Protein AF-A0A8T1T739-F1 (afdb_monomer_lite)

Organism: Chelydra serpentina (NCBI:txid8475)

pLDDT: mean 84.71, std 12.92, range [45.31, 94.88]

Foldseek 3Di:
DDPDPLVVLLVVLVVLCVVPVPLCPVVLVCLVPPPPDPVSSVSNNVSSVVSSVVD

Sequence (55 aa):
MSGCHNCVWIAYVEELQKHYQDGGEQALAAVEKHIEDENIKMILKMEIRFRMKKD

InterPro domains:
  IPR019180 Oxidoreductase-like, N-terminal [PF09791] (1-20)
  IPR039251 Oxidoreductase-like domain-containing protein 1 [PTHR21193] (1-55)

Structure (mmCIF, N/CA/C/O backbone):
data_AF-A0A8T1T739-F1
#
_entry.id   AF-A0A8T1T739-F1
#
loop_
_atom_site.group_PDB
_atom_site.id
_atom_site.type_symbol
_atom_site.label_atom_id
_atom_site.label_alt_id
_atom_site.label_comp_id
_atom_site.label_asym_id
_atom_site.label_entity_id
_atom_site.label_seq_id
_atom_site.pdbx_PDB_ins_code
_atom_site.Cartn_x
_atom_site.Cartn_y
_atom_site.Cartn_z
_atom_site.occupancy
_atom_site.B_iso_or_equiv
_atom_site.auth_seq_id
_atom_site.auth_comp_id
_atom_site.auth_asym_id
_atom_site.auth_atom_id
_atom_site.pdbx_PDB_model_num
ATOM 1 N N . MET A 1 1 ? 4.887 21.984 -2.392 1.00 47.84 1 MET A N 1
ATOM 2 C CA . MET A 1 1 ? 4.917 20.664 -3.054 1.00 47.84 1 MET A CA 1
ATOM 3 C C . MET A 1 1 ? 6.322 20.106 -2.894 1.00 47.84 1 MET A C 1
ATOM 5 O O . MET A 1 1 ? 7.212 20.497 -3.636 1.00 47.84 1 MET A O 1
ATOM 9 N N . SER A 1 2 ? 6.576 19.332 -1.837 1.00 45.31 2 SER A N 1
ATOM 10 C CA . SER A 1 2 ? 7.902 18.752 -1.589 1.00 45.31 2 SER A CA 1
ATOM 11 C C . SER A 1 2 ? 8.176 17.661 -2.626 1.00 45.31 2 SER A C 1
ATOM 13 O O . SER A 1 2 ? 7.467 16.663 -2.663 1.00 45.31 2 SER A O 1
ATOM 15 N N . GLY A 1 3 ? 9.170 17.863 -3.490 1.00 48.91 3 GLY A N 1
ATOM 16 C CA . GLY A 1 3 ? 9.578 16.916 -4.532 1.00 48.91 3 GLY A CA 1
ATOM 17 C C . GLY A 1 3 ? 10.425 15.758 -3.997 1.00 48.91 3 GLY A C 1
ATOM 18 O O . GLY A 1 3 ? 11.572 15.604 -4.398 1.00 48.91 3 GLY A O 1
ATOM 19 N N . CYS A 1 4 ? 9.886 14.961 -3.075 1.00 64.81 4 CYS A N 1
ATOM 20 C CA . CYS A 1 4 ? 10.506 13.716 -2.618 1.00 64.81 4 CYS A CA 1
ATOM 21 C C . CYS A 1 4 ? 9.782 12.522 -3.265 1.00 64.81 4 CYS A C 1
ATOM 23 O O . CYS A 1 4 ? 8.566 12.553 -3.439 1.00 64.81 4 CYS A O 1
ATOM 25 N N . HIS A 1 5 ? 10.519 11.467 -3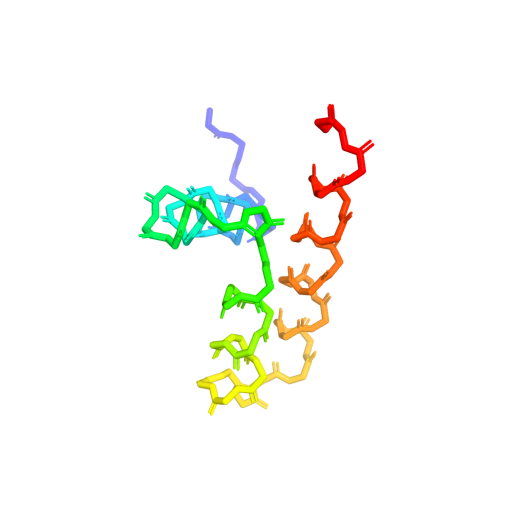.627 1.00 60.00 5 HIS A N 1
ATOM 26 C CA . HIS A 1 5 ? 9.970 10.267 -4.277 1.00 60.00 5 HIS A CA 1
ATOM 27 C C . HIS A 1 5 ? 8.805 9.647 -3.478 1.00 60.00 5 HIS A C 1
ATOM 29 O O . HIS A 1 5 ? 7.830 9.170 -4.051 1.00 60.00 5 HIS A O 1
ATOM 35 N N . ASN A 1 6 ? 8.845 9.756 -2.148 1.00 66.56 6 ASN A N 1
ATOM 36 C CA . ASN A 1 6 ? 7.792 9.250 -1.265 1.00 66.56 6 ASN A CA 1
ATOM 37 C C . ASN A 1 6 ? 6.491 10.064 -1.353 1.00 66.56 6 ASN A C 1
ATOM 39 O O . ASN A 1 6 ? 5.426 9.543 -1.044 1.00 66.56 6 ASN A O 1
ATOM 43 N N . CYS A 1 7 ? 6.543 11.324 -1.795 1.00 77.25 7 CYS A N 1
ATOM 44 C CA . CYS A 1 7 ? 5.368 12.194 -1.882 1.00 77.25 7 CYS A CA 1
ATOM 45 C C . CYS A 1 7 ? 4.374 11.728 -2.952 1.00 77.25 7 CYS A C 1
ATOM 47 O O . CYS A 1 7 ? 3.171 11.909 -2.781 1.00 77.25 7 CYS A O 1
ATOM 49 N N . VAL A 1 8 ? 4.867 11.105 -4.028 1.00 85.25 8 VAL A N 1
ATOM 50 C CA . VAL A 1 8 ? 4.019 10.523 -5.080 1.00 85.25 8 VAL A CA 1
ATOM 51 C C . VAL A 1 8 ? 3.255 9.316 -4.534 1.00 85.25 8 VAL A C 1
ATOM 53 O O . VAL A 1 8 ? 2.050 9.204 -4.735 1.00 85.25 8 VAL A O 1
ATOM 56 N N . TRP A 1 9 ? 3.931 8.453 -3.773 1.00 87.75 9 TRP A N 1
ATOM 57 C CA . TRP A 1 9 ? 3.317 7.267 -3.174 1.00 87.75 9 TRP A CA 1
ATOM 58 C C . TRP A 1 9 ? 2.327 7.606 -2.063 1.00 87.75 9 TRP A C 1
ATOM 60 O O . TRP A 1 9 ? 1.301 6.946 -1.939 1.00 87.75 9 TRP A O 1
ATOM 70 N N . ILE A 1 10 ? 2.584 8.674 -1.307 1.00 86.50 10 ILE A N 1
ATOM 71 C CA . ILE A 1 10 ? 1.628 9.213 -0.337 1.00 86.50 10 ILE A CA 1
ATOM 72 C C . ILE A 1 10 ? 0.327 9.638 -1.031 1.00 86.50 10 ILE A C 1
ATOM 74 O O . ILE A 1 10 ? -0.747 9.208 -0.617 1.00 86.50 10 ILE A O 1
ATOM 78 N N . ALA A 1 11 ? 0.417 10.433 -2.103 1.00 88.06 11 ALA A N 1
ATOM 79 C CA . ALA A 1 11 ? -0.762 10.867 -2.853 1.00 88.06 11 ALA A CA 1
ATOM 80 C C . ALA A 1 11 ? -1.512 9.674 -3.468 1.00 88.06 11 ALA A C 1
ATOM 82 O O . ALA A 1 11 ? -2.736 9.599 -3.385 1.00 88.06 11 ALA A O 1
ATOM 83 N N . TYR A 1 12 ? -0.776 8.696 -4.001 1.00 90.19 12 TYR A N 1
ATOM 84 C CA . TYR A 1 12 ? -1.358 7.460 -4.514 1.00 90.19 12 TYR A CA 1
ATOM 85 C C . TYR A 1 12 ? -2.135 6.688 -3.435 1.00 90.19 12 TYR A C 1
ATOM 87 O O . TYR A 1 12 ? -3.260 6.260 -3.675 1.00 90.19 12 TYR A O 1
ATOM 95 N N . VAL A 1 13 ? -1.582 6.539 -2.224 1.00 90.44 13 VAL A N 1
ATOM 96 C CA . VAL A 1 13 ? -2.284 5.878 -1.108 1.00 90.44 13 VAL A CA 1
ATOM 97 C C . VAL A 1 13 ? -3.536 6.652 -0.693 1.00 90.44 13 VAL A C 1
ATOM 99 O O . VAL A 1 13 ? -4.556 6.036 -0.397 1.00 90.44 13 VAL A O 1
ATOM 102 N N . GLU A 1 14 ? -3.498 7.985 -0.709 1.00 88.62 14 GLU A N 1
ATOM 103 C CA . GLU A 1 14 ? -4.671 8.820 -0.423 1.00 88.62 14 GLU A CA 1
ATOM 104 C C . GLU A 1 14 ? -5.794 8.621 -1.445 1.00 88.62 14 GLU A C 1
ATOM 106 O O . GLU A 1 14 ? -6.966 8.539 -1.074 1.00 88.62 14 GLU A O 1
ATOM 111 N N . GLU A 1 15 ? -5.457 8.516 -2.727 1.00 90.75 15 GLU A N 1
ATOM 112 C CA . GLU A 1 15 ? -6.423 8.200 -3.783 1.00 90.75 15 GLU A CA 1
ATOM 113 C C . GLU A 1 15 ? -6.967 6.776 -3.641 1.00 90.75 15 GLU A C 1
ATOM 115 O O . GLU A 1 15 ? -8.176 6.559 -3.740 1.00 90.75 15 GLU A O 1
ATOM 120 N N . LEU A 1 16 ? -6.096 5.817 -3.321 1.00 89.88 16 LEU A N 1
ATOM 121 C CA . LEU A 1 16 ? -6.464 4.420 -3.115 1.00 89.88 16 LEU A CA 1
ATOM 122 C C . LEU A 1 16 ? -7.435 4.253 -1.934 1.00 89.88 16 LEU A C 1
ATOM 124 O O . LEU A 1 16 ? -8.417 3.521 -2.037 1.00 89.88 16 LEU A O 1
ATOM 128 N N . GLN A 1 17 ? -7.212 4.974 -0.832 1.00 86.00 17 GLN A N 1
ATOM 129 C CA . GLN A 1 17 ? -8.115 4.975 0.323 1.00 86.00 17 GLN A CA 1
ATOM 130 C C . GLN A 1 17 ? -9.473 5.608 0.005 1.00 86.00 17 GLN A C 1
ATOM 132 O O . GLN A 1 17 ? -10.505 5.078 0.416 1.00 86.00 17 GLN A O 1
ATOM 137 N N . LYS A 1 18 ? -9.498 6.701 -0.770 1.00 87.75 18 LYS A N 1
ATOM 138 C CA . LYS A 1 18 ? -10.754 7.314 -1.239 1.00 87.75 18 LYS A CA 1
ATOM 139 C C . LYS A 1 18 ? -11.554 6.388 -2.151 1.00 87.75 18 LYS A C 1
ATOM 141 O O . LYS A 1 18 ? -12.778 6.499 -2.173 1.00 87.75 18 LYS A O 1
ATOM 146 N N . HIS A 1 19 ? -10.873 5.526 -2.906 1.00 89.25 19 HIS A N 1
ATOM 147 C CA . HIS A 1 19 ? -11.507 4.567 -3.802 1.00 89.25 19 HIS A CA 1
ATOM 148 C C . HIS A 1 19 ? -12.171 3.416 -3.040 1.00 89.25 19 HIS A C 1
ATOM 150 O O . HIS A 1 19 ? -13.328 3.108 -3.312 1.00 89.25 19 HIS A O 1
ATOM 156 N N . TYR A 1 20 ? -11.465 2.805 -2.082 1.00 87.75 20 TYR A N 1
ATOM 157 C CA . TYR A 1 20 ? -11.965 1.615 -1.389 1.00 87.75 20 TYR A CA 1
ATOM 158 C C . TYR A 1 20 ? -12.841 1.908 -0.161 1.00 87.75 20 TYR A C 1
ATOM 160 O O . TYR A 1 20 ? -13.739 1.122 0.118 1.00 87.75 20 TYR A O 1
ATOM 168 N N . GLN A 1 21 ? -12.631 3.030 0.545 1.00 81.38 21 GLN A N 1
ATOM 169 C CA . GLN A 1 21 ? -13.442 3.484 1.698 1.00 81.38 21 GLN A CA 1
ATOM 170 C C . GLN A 1 21 ? -13.706 2.425 2.787 1.00 81.38 21 GLN A C 1
ATOM 172 O O . GLN A 1 21 ? -14.669 2.516 3.542 1.00 81.38 21 GLN A O 1
ATOM 177 N N . ASP A 1 22 ? -12.840 1.424 2.888 1.00 82.56 22 ASP A N 1
ATOM 178 C CA . ASP A 1 22 ? -13.000 0.234 3.725 1.00 82.56 22 ASP A CA 1
ATOM 179 C C . ASP A 1 22 ? -12.002 0.205 4.890 1.00 82.56 22 ASP A C 1
ATOM 181 O O . ASP A 1 22 ? -11.728 -0.840 5.474 1.00 82.56 22 ASP A O 1
ATOM 185 N N . GLY A 1 23 ? -11.392 1.352 5.187 1.00 78.75 23 GLY A N 1
ATOM 186 C CA . GLY A 1 23 ? -10.318 1.444 6.167 1.00 78.75 23 GLY A CA 1
ATOM 187 C C . GLY A 1 23 ? -8.985 0.868 5.684 1.00 78.75 23 GLY A C 1
ATOM 188 O O . GLY A 1 23 ? -8.064 0.810 6.482 1.00 78.75 23 GLY A O 1
ATOM 189 N N . GLY A 1 24 ? -8.826 0.488 4.407 1.00 86.06 24 GLY A N 1
ATOM 190 C CA . GLY A 1 24 ? -7.528 0.171 3.797 1.00 86.06 24 GLY A CA 1
ATOM 191 C C . GLY A 1 24 ? -7.224 -1.315 3.568 1.00 86.06 24 GLY A C 1
ATOM 192 O O . GLY A 1 24 ? -6.118 -1.634 3.123 1.00 86.06 24 GLY A O 1
ATOM 193 N N . GLU A 1 25 ? -8.162 -2.230 3.819 1.00 90.44 25 GLU A N 1
ATOM 194 C CA . GLU A 1 25 ? -7.951 -3.671 3.601 1.00 90.44 25 GLU A CA 1
ATOM 195 C C . GLU A 1 25 ? -7.847 -4.030 2.110 1.00 90.44 25 GLU A C 1
ATOM 197 O O . GLU A 1 25 ? -6.885 -4.675 1.680 1.00 90.44 25 GLU A O 1
ATOM 202 N N . GLN A 1 26 ? -8.782 -3.557 1.288 1.00 91.38 26 GLN A N 1
ATOM 203 C CA . GLN A 1 26 ? -8.754 -3.736 -0.163 1.00 91.38 26 GLN A CA 1
ATOM 204 C C . GLN A 1 26 ? -7.597 -2.964 -0.793 1.00 91.38 26 GLN A C 1
ATOM 206 O O . GLN A 1 26 ? -6.990 -3.452 -1.745 1.00 91.38 26 GLN A O 1
ATOM 211 N N . ALA A 1 27 ? -7.212 -1.818 -0.222 1.00 92.56 27 ALA A N 1
ATOM 212 C CA . ALA A 1 27 ? -6.012 -1.097 -0.637 1.00 92.56 27 ALA A CA 1
ATOM 213 C C . ALA A 1 27 ? -4.746 -1.961 -0.462 1.00 92.56 27 ALA A C 1
ATOM 215 O O . ALA A 1 27 ? -3.918 -2.032 -1.372 1.00 9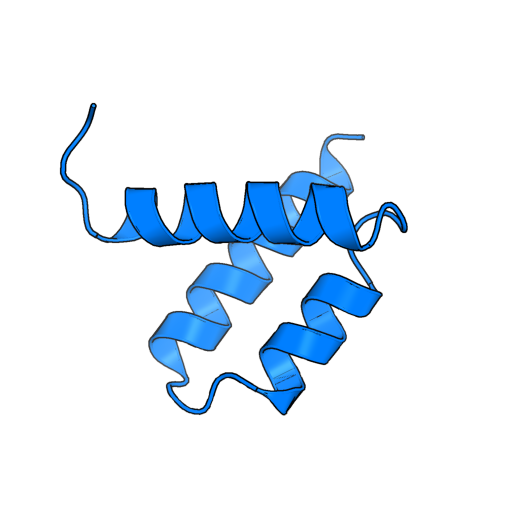2.56 27 ALA A O 1
ATOM 216 N N . LEU A 1 28 ? -4.613 -2.680 0.661 1.00 93.88 28 LEU A N 1
ATOM 217 C CA . LEU A 1 28 ? -3.508 -3.621 0.884 1.00 93.88 28 LEU A CA 1
ATOM 218 C C . LEU A 1 28 ? -3.535 -4.793 -0.102 1.00 93.88 28 LEU A C 1
ATOM 220 O O . LEU A 1 28 ? -2.493 -5.140 -0.660 1.00 93.88 28 LEU A O 1
ATOM 224 N N . ALA A 1 29 ? -4.707 -5.386 -0.336 1.00 94.12 29 ALA A N 1
ATOM 225 C CA . ALA A 1 29 ? -4.856 -6.495 -1.278 1.00 94.12 29 ALA A CA 1
ATOM 226 C C . ALA A 1 29 ? -4.532 -6.074 -2.722 1.00 94.12 29 ALA A C 1
ATOM 228 O O . ALA A 1 29 ? -3.860 -6.805 -3.451 1.00 94.12 29 ALA A O 1
ATOM 229 N N . ALA A 1 30 ? -4.962 -4.877 -3.128 1.00 92.25 30 ALA A N 1
ATOM 230 C CA . ALA A 1 30 ? -4.674 -4.320 -4.442 1.00 92.25 30 ALA A CA 1
ATOM 231 C C . ALA A 1 30 ? -3.173 -4.074 -4.633 1.00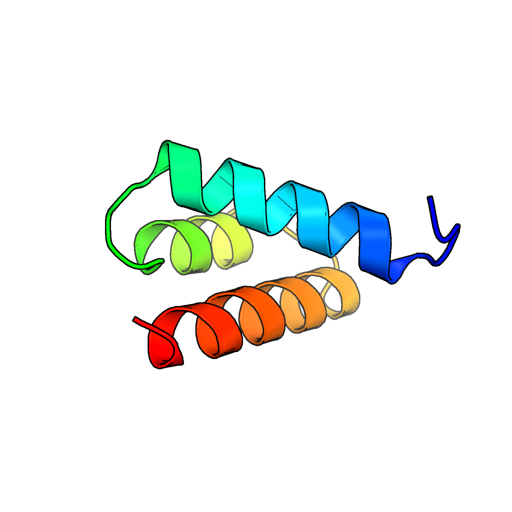 92.25 30 ALA A C 1
ATOM 233 O O . ALA A 1 30 ? -2.622 -4.441 -5.669 1.00 92.25 30 ALA A O 1
ATOM 234 N N . VAL A 1 31 ? -2.500 -3.514 -3.623 1.00 93.56 31 VAL A N 1
ATOM 235 C CA . VAL A 1 31 ? -1.045 -3.312 -3.652 1.00 93.56 31 VAL A CA 1
ATOM 236 C C . VAL A 1 31 ? -0.302 -4.644 -3.760 1.00 93.56 31 VAL A C 1
ATOM 238 O O . VAL A 1 31 ? 0.619 -4.758 -4.562 1.00 93.56 31 VAL A O 1
ATOM 241 N N . GLU A 1 32 ? -0.720 -5.670 -3.016 1.00 94.00 32 GLU A N 1
ATOM 242 C CA . GLU A 1 32 ? -0.101 -7.000 -3.086 1.00 94.00 32 GLU A CA 1
ATOM 243 C C . GLU A 1 32 ? -0.250 -7.642 -4.471 1.00 94.00 32 GLU A C 1
ATOM 245 O O . GLU A 1 32 ? 0.683 -8.264 -4.973 1.00 94.00 32 GLU A O 1
ATOM 250 N N . LYS A 1 33 ? -1.421 -7.476 -5.093 1.00 94.88 33 LYS A N 1
ATOM 251 C CA . LYS A 1 33 ? -1.751 -8.094 -6.378 1.00 94.88 33 LYS A CA 1
ATOM 252 C C . LYS A 1 33 ? -1.131 -7.379 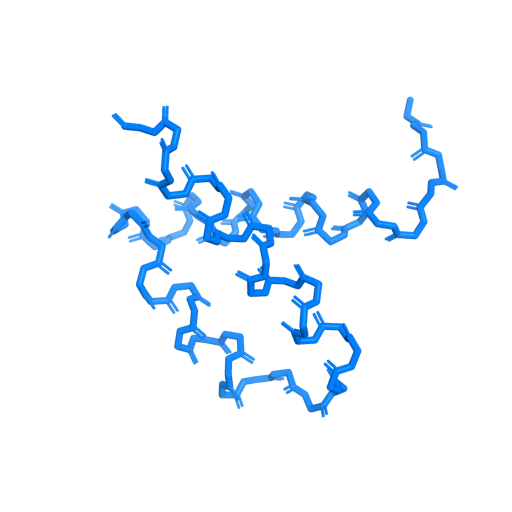-7.579 1.00 94.88 33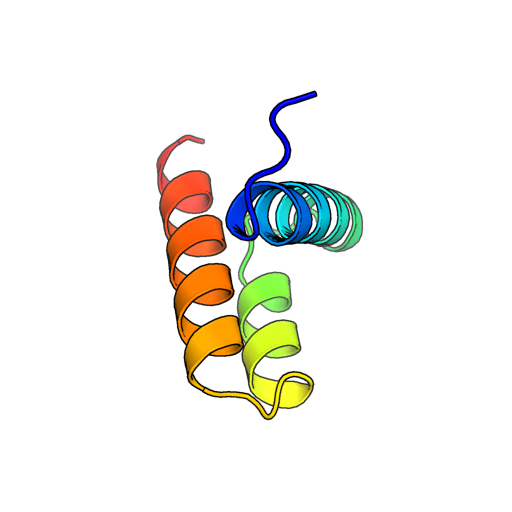 LYS A C 1
ATOM 254 O O . LYS A 1 33 ? -0.815 -8.040 -8.563 1.00 94.88 33 LYS A O 1
ATOM 259 N N . HIS A 1 34 ? -1.039 -6.051 -7.540 1.00 93.00 34 HIS A N 1
ATOM 260 C CA . HIS A 1 34 ? -0.741 -5.241 -8.727 1.00 93.00 34 HIS A CA 1
ATOM 261 C C . HIS A 1 34 ? 0.647 -4.601 -8.732 1.00 93.00 34 HIS A C 1
ATOM 263 O O . HIS A 1 34 ? 1.083 -4.143 -9.786 1.00 93.00 34 HIS A O 1
ATOM 269 N N . ILE A 1 35 ? 1.342 -4.547 -7.594 1.00 93.06 35 ILE A N 1
ATOM 270 C CA . ILE A 1 35 ? 2.677 -3.950 -7.511 1.00 93.06 35 ILE A CA 1
ATOM 271 C C . ILE A 1 35 ? 3.720 -5.065 -7.478 1.00 93.06 35 ILE A C 1
ATOM 273 O O . ILE A 1 35 ? 3.771 -5.846 -6.533 1.00 93.06 35 ILE A O 1
ATOM 277 N N . GLU A 1 36 ? 4.557 -5.128 -8.510 1.00 94.56 36 GLU A N 1
ATOM 278 C CA . GLU A 1 36 ? 5.627 -6.130 -8.622 1.00 94.56 36 GLU A CA 1
ATOM 279 C C . GLU A 1 36 ? 6.930 -5.679 -7.949 1.00 94.56 36 GLU A C 1
ATOM 281 O O . GLU A 1 36 ? 7.683 -6.503 -7.438 1.00 94.56 36 GLU A O 1
ATOM 286 N N . ASP A 1 37 ? 7.198 -4.370 -7.919 1.00 94.56 37 ASP A N 1
ATOM 287 C CA . ASP A 1 37 ? 8.383 -3.829 -7.254 1.00 94.56 37 ASP A CA 1
ATOM 288 C C . ASP A 1 37 ? 8.225 -3.918 -5.729 1.00 94.56 37 ASP A C 1
ATOM 290 O O . ASP A 1 37 ? 7.388 -3.244 -5.120 1.00 94.56 37 ASP A O 1
ATOM 294 N N . GLU A 1 38 ? 9.053 -4.752 -5.105 1.00 93.25 38 GLU A N 1
ATOM 295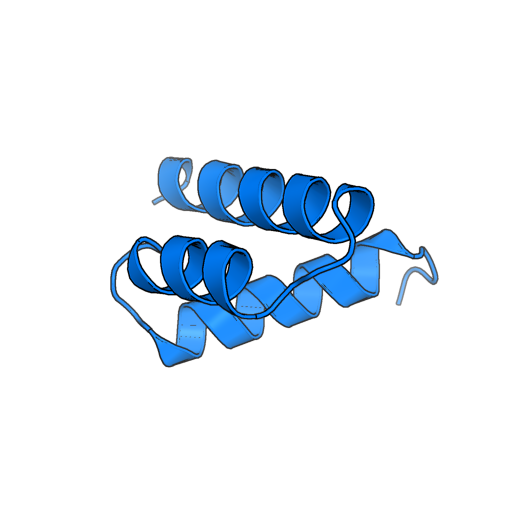 C CA . GLU A 1 38 ? 8.989 -5.024 -3.669 1.00 93.25 38 GLU A CA 1
ATOM 296 C C . GLU A 1 38 ? 9.312 -3.799 -2.799 1.00 93.25 38 GLU A C 1
ATOM 298 O O . GLU A 1 38 ? 8.733 -3.645 -1.719 1.00 93.25 38 GLU A O 1
ATOM 303 N N . ASN A 1 39 ? 10.169 -2.881 -3.260 1.00 90.88 39 ASN A N 1
ATOM 304 C CA . ASN A 1 39 ? 10.474 -1.661 -2.510 1.00 90.88 39 ASN A CA 1
ATOM 305 C C . ASN A 1 39 ? 9.261 -0.724 -2.497 1.00 90.88 39 ASN A C 1
ATOM 307 O O . ASN A 1 39 ? 8.886 -0.208 -1.440 1.00 90.88 39 ASN A O 1
ATOM 311 N N . ILE A 1 40 ? 8.609 -0.541 -3.649 1.00 91.75 40 ILE A N 1
ATOM 312 C CA . ILE A 1 40 ? 7.390 0.271 -3.756 1.00 91.75 40 ILE A CA 1
ATOM 313 C C . ILE A 1 40 ? 6.257 -0.380 -2.958 1.00 91.75 40 ILE A C 1
ATOM 315 O O . ILE A 1 40 ? 5.587 0.294 -2.172 1.00 91.75 40 ILE A O 1
ATOM 319 N N . LYS A 1 41 ? 6.078 -1.700 -3.082 1.00 94.56 41 LYS A N 1
ATOM 320 C CA . LYS A 1 41 ? 5.087 -2.466 -2.315 1.00 94.56 41 LYS A CA 1
ATOM 321 C C . LYS A 1 41 ? 5.269 -2.263 -0.810 1.00 94.56 41 LYS A C 1
ATOM 323 O O . LYS A 1 41 ? 4.290 -2.028 -0.098 1.00 94.56 41 LYS A O 1
ATOM 328 N N . MET A 1 42 ? 6.507 -2.305 -0.317 1.00 93.19 42 MET A N 1
ATOM 329 C CA . MET A 1 42 ? 6.810 -2.095 1.098 1.00 93.19 42 MET A CA 1
ATOM 330 C C . MET A 1 42 ? 6.438 -0.682 1.565 1.00 93.19 42 MET A C 1
ATOM 332 O O . MET A 1 42 ? 5.771 -0.552 2.594 1.00 93.19 42 MET A O 1
ATOM 336 N N . ILE A 1 43 ? 6.794 0.354 0.796 1.00 91.62 43 ILE A N 1
ATOM 337 C CA . ILE A 1 43 ? 6.439 1.753 1.097 1.00 91.62 43 ILE A CA 1
ATOM 338 C C . ILE A 1 43 ? 4.916 1.914 1.171 1.00 91.62 43 ILE A C 1
ATOM 340 O O . ILE A 1 43 ? 4.394 2.420 2.164 1.00 91.62 43 ILE A O 1
ATOM 344 N N . LEU A 1 44 ? 4.194 1.423 0.161 1.00 92.88 44 LEU A N 1
ATOM 345 C CA . LEU A 1 44 ? 2.736 1.530 0.081 1.00 92.88 44 LEU A CA 1
ATOM 346 C C . LEU A 1 44 ? 2.042 0.800 1.236 1.00 92.88 44 LEU A C 1
ATOM 348 O O . LEU A 1 44 ? 1.161 1.363 1.884 1.00 92.88 44 LEU A O 1
ATOM 352 N N . LYS A 1 45 ? 2.463 -0.431 1.552 1.00 93.44 45 LYS A N 1
ATOM 353 C CA . LYS A 1 45 ? 1.892 -1.202 2.670 1.00 93.44 45 LYS A CA 1
ATOM 354 C C . LYS A 1 45 ? 2.147 -0.533 4.017 1.00 93.44 45 LYS A C 1
ATOM 356 O O . LYS A 1 45 ? 1.272 -0.578 4.882 1.00 93.44 45 LYS A O 1
ATOM 361 N N . MET A 1 46 ? 3.326 0.061 4.218 1.00 92.38 46 MET A N 1
ATOM 362 C CA . MET A 1 46 ? 3.619 0.815 5.440 1.00 92.38 46 MET A CA 1
ATOM 363 C C . MET A 1 46 ? 2.734 2.052 5.562 1.00 92.38 46 MET A C 1
ATOM 365 O O . MET A 1 46 ? 2.131 2.248 6.615 1.00 92.38 46 MET A O 1
ATOM 369 N N . GLU A 1 47 ? 2.615 2.839 4.494 1.00 91.75 47 GLU A N 1
ATOM 370 C CA . GLU A 1 47 ? 1.822 4.069 4.489 1.00 91.75 47 GLU A CA 1
ATOM 371 C C . GLU A 1 47 ? 0.329 3.785 4.704 1.00 91.75 47 GLU A C 1
ATOM 373 O O . GLU A 1 47 ? -0.302 4.434 5.540 1.00 91.75 47 GLU A O 1
ATOM 378 N N . ILE A 1 48 ? -0.223 2.761 4.034 1.00 92.06 48 ILE A N 1
ATOM 379 C CA . ILE A 1 48 ? -1.612 2.329 4.246 1.00 92.06 48 ILE A CA 1
ATOM 380 C C . ILE A 1 48 ? -1.815 1.981 5.722 1.00 92.06 48 ILE A C 1
ATOM 382 O O . ILE A 1 48 ? -2.643 2.602 6.380 1.00 92.06 48 ILE A O 1
ATOM 386 N N . ARG A 1 49 ? -1.009 1.065 6.281 1.00 91.19 49 ARG A N 1
ATOM 387 C CA . ARG A 1 49 ? -1.125 0.626 7.687 1.00 91.19 49 ARG A CA 1
ATOM 388 C C . ARG A 1 49 ? -0.955 1.757 8.694 1.00 91.19 49 ARG A C 1
ATOM 390 O O . ARG A 1 49 ? -1.571 1.716 9.755 1.00 91.19 49 ARG A O 1
ATOM 397 N N . PHE A 1 50 ? -0.089 2.725 8.408 1.00 89.31 50 PHE A N 1
ATOM 398 C CA . PHE A 1 50 ? 0.101 3.885 9.273 1.00 89.31 50 PHE A CA 1
ATOM 399 C C . PHE A 1 50 ? -1.181 4.717 9.362 1.00 89.31 50 PHE A C 1
ATOM 401 O O . PHE A 1 50 ? -1.564 5.142 10.450 1.00 89.31 50 PHE A O 1
ATOM 408 N N . ARG A 1 51 ? -1.878 4.883 8.236 1.00 85.94 51 ARG A N 1
ATOM 409 C CA . ARG A 1 51 ? -3.145 5.616 8.159 1.00 85.94 51 ARG A CA 1
ATOM 410 C C . ARG A 1 51 ? -4.318 4.847 8.761 1.00 85.94 51 ARG A C 1
ATOM 412 O O . ARG A 1 51 ? -5.104 5.467 9.459 1.00 85.94 51 ARG A O 1
ATOM 419 N N . MET A 1 52 ? -4.361 3.517 8.622 1.00 84.94 52 MET A N 1
ATOM 420 C CA . MET A 1 52 ? -5.382 2.673 9.279 1.00 84.94 52 MET A CA 1
ATOM 421 C C . MET A 1 52 ? -5.430 2.852 10.803 1.00 84.94 52 MET A C 1
ATOM 423 O O . MET A 1 52 ? -6.462 2.631 11.416 1.00 84.94 52 MET A O 1
ATOM 427 N N . LYS A 1 53 ? -4.297 3.188 11.436 1.00 75.44 53 LYS A N 1
ATOM 428 C CA . LYS A 1 53 ? -4.197 3.369 12.895 1.00 75.44 53 LYS A CA 1
ATOM 429 C C . LYS A 1 53 ? -4.584 4.771 13.371 1.00 75.44 53 LYS A C 1
ATOM 431 O O . LYS A 1 53 ? -4.530 5.020 14.574 1.00 75.44 53 LYS A O 1
ATOM 436 N N . LYS A 1 54 ? -4.812 5.706 12.447 1.00 61.03 54 LYS A N 1
ATOM 437 C CA . LYS A 1 54 ? -5.033 7.123 12.753 1.00 61.03 54 LYS A CA 1
ATOM 438 C C . LYS A 1 54 ? -6.520 7.503 12.766 1.00 61.03 54 LYS A C 1
ATOM 440 O O . LYS A 1 54 ? -6.826 8.593 13.247 1.00 61.03 54 LYS A O 1
ATOM 445 N N . ASP A 1 55 ? -7.379 6.610 12.282 1.00 53.50 55 ASP A N 1
ATOM 446 C CA . ASP A 1 55 ? -8.840 6.645 12.423 1.00 53.50 55 ASP A CA 1
ATOM 447 C C . ASP A 1 55 ? -9.277 5.904 13.700 1.00 53.50 55 ASP A C 1
ATOM 449 O O . ASP A 1 55 ? -10.263 6.350 14.331 1.00 53.50 55 ASP A O 1
#

Secondary structure (DSSP, 8-state):
----HHHHHHHHHHHHHHHH-STTHHHHHHHHHH---HHHHHHHHHHHHHHHTT-

Radius of gyration: 10.73 Å; chains: 1; bounding box: 24×29×22 Å